Protein AF-A0AAD9VDN6-F1 (afdb_monomer)

Sequence (134 aa):
MLDARTKQVYFDKAKDAVVAALEIIIPDDAGGLWEALKTSGGVESSLGVPSETNPSDDKYLRSLAETYENASSWDTRRQVLSIMEDLVPYSLLQRHLPGITEYRVKTARQHTVQHWRGSAVLISKSPRMRVDYA

Radius of gyration: 23.76 Å; Cα contacts (8 Å, |Δi|>4): 80; chains: 1; bounding box: 55×27×84 Å

pLDDT: mean 88.23, std 9.67, range [50.66, 97.12]

Solvent-accessible surface area (backbone atoms only — not comparable to full-atom values): 7976 Å² total; per-residue (Å²): 132,82,53,74,69,58,51,50,54,52,50,54,52,50,52,52,51,51,52,54,53,34,36,70,75,37,69,93,45,33,65,60,54,50,54,52,42,64,74,64,41,55,63,39,56,74,70,71,38,74,84,68,69,54,76,69,55,48,53,52,51,47,54,49,36,53,52,34,70,71,37,91,42,69,67,57,25,35,2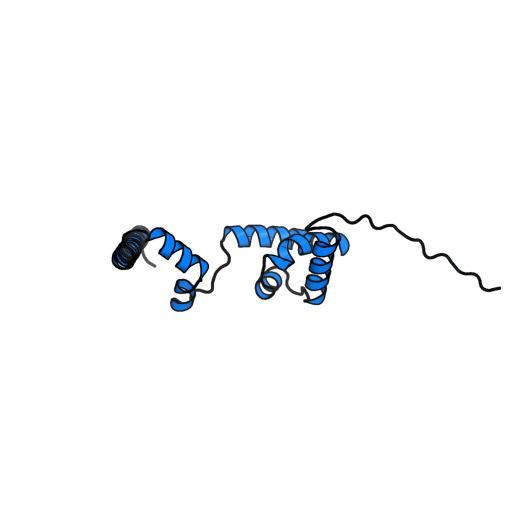2,52,44,21,64,45,54,87,81,44,59,67,74,58,50,39,71,65,36,76,85,68,46,70,67,59,45,51,52,11,49,52,41,28,76,78,58,42,59,54,46,85,77,83,79,78,81,74,77,85,77,84,82,83,82,133

Structure (mmCIF, N/CA/C/O backbone):
data_AF-A0AAD9VDN6-F1
#
_entry.id   AF-A0AAD9VDN6-F1
#
loop_
_atom_site.group_PDB
_atom_site.id
_atom_site.type_symbol
_atom_site.label_atom_id
_atom_site.label_alt_id
_atom_site.label_comp_id
_atom_site.label_asym_id
_atom_site.label_entity_id
_atom_site.label_seq_id
_atom_site.pdbx_PDB_ins_code
_atom_site.Cartn_x
_atom_site.Cartn_y
_atom_site.Cartn_z
_atom_site.occupancy
_atom_site.B_iso_or_equiv
_atom_site.auth_seq_id
_atom_site.auth_comp_id
_atom_site.auth_asym_id
_atom_site.auth_atom_id
_atom_site.pdbx_PDB_model_num
ATOM 1 N N . MET A 1 1 ? -0.234 18.978 29.231 1.00 50.66 1 MET A N 1
ATOM 2 C CA . MET A 1 1 ? 0.179 17.643 28.745 1.00 50.66 1 MET A CA 1
ATOM 3 C C . MET A 1 1 ? -0.464 16.620 29.671 1.00 50.66 1 MET A C 1
ATOM 5 O O . MET A 1 1 ? -0.180 16.666 30.857 1.00 50.66 1 MET A O 1
ATOM 9 N N . LEU A 1 2 ? -1.429 15.826 29.193 1.00 66.31 2 LEU A N 1
ATOM 10 C CA . LEU A 1 2 ? -2.143 14.857 30.040 1.00 66.31 2 LEU A CA 1
ATOM 11 C C . LEU A 1 2 ? -1.173 13.764 30.519 1.00 66.31 2 LEU A C 1
ATOM 13 O O . LEU A 1 2 ? -0.389 13.261 29.711 1.00 66.31 2 LEU A O 1
ATOM 17 N N . ASP A 1 3 ? -1.241 13.421 31.806 1.00 84.06 3 ASP A N 1
ATOM 18 C CA . ASP A 1 3 ? -0.501 12.306 32.406 1.00 84.06 3 ASP A CA 1
ATOM 19 C C . ASP A 1 3 ? -0.841 10.976 31.701 1.00 84.06 3 ASP A C 1
ATOM 21 O O . ASP A 1 3 ? -1.937 10.808 31.156 1.00 84.06 3 ASP A O 1
ATOM 25 N N . ALA A 1 4 ? 0.101 10.032 31.680 1.00 78.25 4 ALA A N 1
ATOM 26 C CA . ALA A 1 4 ? -0.020 8.776 30.937 1.00 78.25 4 ALA A CA 1
ATOM 27 C C . ALA A 1 4 ? -1.233 7.948 31.391 1.00 78.25 4 ALA A C 1
ATOM 29 O O . ALA A 1 4 ? -1.953 7.397 30.559 1.00 78.25 4 ALA A O 1
ATOM 30 N N . ARG A 1 5 ? -1.523 7.936 32.700 1.00 76.62 5 ARG A N 1
ATOM 31 C CA . ARG A 1 5 ? -2.721 7.286 33.257 1.00 76.62 5 ARG A CA 1
ATOM 32 C C . ARG A 1 5 ? -4.008 7.935 32.764 1.00 76.62 5 ARG A C 1
ATOM 34 O O . ARG A 1 5 ? -4.950 7.241 32.396 1.00 76.62 5 ARG A O 1
ATOM 41 N N . THR A 1 6 ? -4.039 9.262 32.711 1.00 83.38 6 THR A N 1
ATOM 42 C CA . THR A 1 6 ? -5.217 10.013 32.271 1.00 83.38 6 THR A CA 1
ATOM 43 C C . THR A 1 6 ? -5.511 9.774 30.790 1.00 83.38 6 THR A C 1
ATOM 45 O O . THR A 1 6 ? -6.672 9.641 30.414 1.00 83.38 6 THR A O 1
ATOM 48 N N . LYS A 1 7 ? -4.476 9.651 29.947 1.00 83.94 7 LYS A N 1
ATOM 49 C CA . LYS A 1 7 ? -4.639 9.276 28.531 1.00 83.94 7 LYS A CA 1
ATOM 50 C C . LYS A 1 7 ? -5.266 7.891 28.369 1.00 83.94 7 LYS A C 1
ATOM 52 O O . LYS A 1 7 ? -6.164 7.743 27.547 1.00 83.94 7 LYS A O 1
ATOM 57 N N . GLN A 1 8 ? -4.832 6.918 29.171 1.00 87.50 8 GLN A N 1
ATOM 58 C CA . GLN A 1 8 ? -5.364 5.556 29.113 1.00 87.50 8 GLN A CA 1
ATOM 59 C C . GLN A 1 8 ? -6.855 5.514 29.471 1.00 87.50 8 GLN A C 1
ATOM 61 O O . GLN A 1 8 ? -7.640 4.919 28.747 1.00 87.50 8 GLN A O 1
ATOM 66 N N . VAL A 1 9 ? -7.271 6.235 30.518 1.00 91.56 9 VAL A N 1
ATOM 67 C CA . VAL A 1 9 ? -8.689 6.306 30.916 1.00 91.56 9 VAL A CA 1
ATOM 68 C C . VAL A 1 9 ? -9.567 6.893 29.808 1.00 91.56 9 VAL A C 1
ATOM 70 O O . VAL A 1 9 ? -10.677 6.414 29.582 1.00 91.56 9 VAL A O 1
ATOM 73 N N . TYR A 1 10 ? -9.095 7.935 29.116 1.00 90.19 10 TYR A N 1
ATOM 74 C CA . TYR A 1 10 ? -9.833 8.490 27.979 1.00 90.19 10 TYR A CA 1
ATOM 75 C C . TYR A 1 10 ? -9.899 7.515 26.803 1.00 90.19 10 TYR A C 1
ATOM 77 O O . TYR A 1 10 ? -10.944 7.425 26.165 1.00 90.19 10 TYR A O 1
ATOM 85 N N . PHE A 1 11 ? -8.818 6.777 26.544 1.00 92.31 11 PHE A N 1
ATOM 86 C CA . PHE A 1 11 ? -8.792 5.745 25.512 1.00 92.31 11 PHE A CA 1
ATOM 87 C C . PHE A 1 11 ? -9.796 4.625 25.806 1.00 92.31 11 PHE A C 1
ATOM 89 O O . PHE A 1 11 ? -10.614 4.311 24.946 1.00 92.31 11 PHE A O 1
ATOM 96 N N . ASP A 1 12 ? -9.790 4.082 27.025 1.00 93.50 12 ASP A N 1
ATOM 97 C CA . ASP A 1 12 ? -10.689 2.993 27.416 1.00 93.50 12 ASP A CA 1
ATOM 98 C C . ASP A 1 12 ? -12.159 3.440 27.337 1.00 93.50 12 ASP A C 1
ATOM 100 O O . ASP A 1 12 ? -12.981 2.765 26.723 1.00 93.50 12 ASP A O 1
ATOM 104 N N . LYS A 1 13 ? -12.482 4.647 27.830 1.00 94.62 13 LYS A N 1
ATOM 105 C CA . LYS A 1 13 ? -13.836 5.219 27.699 1.00 94.62 13 LYS A CA 1
ATOM 106 C C . LYS A 1 13 ? -14.273 5.404 26.249 1.00 94.62 13 LYS A C 1
ATOM 108 O O . LYS A 1 13 ? -15.432 5.157 25.930 1.00 94.62 13 LYS A O 1
ATOM 113 N N . ALA A 1 14 ? -13.378 5.885 25.387 1.00 93.62 14 ALA A N 1
ATOM 114 C CA . ALA A 1 14 ? -13.687 6.075 23.974 1.00 93.62 14 ALA A CA 1
ATOM 115 C C . ALA A 1 14 ? -13.933 4.729 23.283 1.00 93.62 14 ALA A C 1
ATOM 117 O O . ALA A 1 14 ? -14.909 4.591 22.550 1.00 93.62 14 ALA A O 1
ATOM 118 N N . LYS A 1 15 ? -13.091 3.729 23.566 1.00 94.38 15 LYS A N 1
ATOM 119 C CA . LYS A 1 15 ? -13.259 2.362 23.072 1.00 94.38 15 LYS A CA 1
ATOM 120 C C . LYS A 1 15 ? -14.621 1.796 23.480 1.00 94.38 15 LYS A C 1
ATOM 122 O O . LYS A 1 15 ? -15.359 1.344 22.611 1.00 94.38 15 LYS A O 1
ATOM 127 N N . ASP A 1 16 ? -14.964 1.855 24.764 1.00 95.69 16 ASP A N 1
ATOM 128 C CA . ASP A 1 16 ? -16.220 1.295 25.275 1.00 95.69 16 ASP A CA 1
ATOM 129 C C . ASP A 1 16 ? -17.443 2.002 24.672 1.00 95.69 16 ASP A C 1
ATOM 131 O O . ASP A 1 16 ? -18.415 1.350 24.294 1.00 95.69 16 ASP A O 1
ATOM 135 N N . ALA A 1 17 ? -17.383 3.329 24.511 1.00 96.38 17 ALA A N 1
ATOM 136 C CA . ALA A 1 17 ? -18.451 4.100 23.878 1.00 96.38 17 ALA A CA 1
ATOM 137 C C . ALA A 1 17 ? -18.658 3.718 22.404 1.00 96.38 17 ALA A C 1
ATOM 139 O O . ALA A 1 17 ? -19.799 3.595 21.960 1.00 96.38 17 ALA A O 1
ATOM 140 N N . VAL A 1 18 ? -17.571 3.518 21.651 1.00 94.56 18 VAL A N 1
ATOM 141 C CA . VAL A 1 18 ? -17.642 3.087 20.247 1.00 94.56 18 VAL A CA 1
ATOM 142 C C . VAL A 1 18 ? -18.235 1.684 20.145 1.00 94.56 18 VAL A C 1
ATOM 144 O O . VAL A 1 18 ? -19.148 1.481 19.350 1.00 94.56 18 VAL A O 1
ATOM 147 N N . VAL A 1 19 ? -17.775 0.738 20.971 1.00 95.69 19 VAL A N 1
ATOM 148 C CA . VAL A 1 19 ? -18.305 -0.637 20.983 1.00 95.69 19 VAL A CA 1
ATOM 149 C C . VAL A 1 19 ? -19.802 -0.635 21.296 1.00 95.69 19 VAL A C 1
ATOM 151 O O . VAL A 1 19 ? -20.581 -1.174 20.516 1.00 95.69 19 VAL A O 1
ATOM 154 N N . ALA A 1 20 ? -20.220 0.049 22.365 1.00 96.06 20 ALA A N 1
ATOM 155 C CA . ALA A 1 20 ? -21.627 0.121 22.749 1.00 96.06 20 ALA A CA 1
ATOM 156 C C . ALA A 1 20 ? -22.503 0.767 21.661 1.00 96.06 20 ALA A C 1
ATOM 158 O O . ALA A 1 20 ? -23.606 0.298 21.391 1.00 96.06 20 ALA A O 1
ATOM 159 N N . ALA A 1 21 ? -22.024 1.831 21.008 1.00 95.75 21 ALA A N 1
ATOM 160 C CA . ALA A 1 21 ? -22.763 2.475 19.925 1.00 95.75 21 ALA A CA 1
ATOM 161 C C . ALA A 1 21 ? -22.943 1.546 18.714 1.00 95.75 21 ALA A C 1
ATOM 163 O O . ALA A 1 21 ? -24.030 1.497 18.142 1.00 95.75 21 ALA A O 1
ATOM 164 N N . LEU A 1 22 ? -21.904 0.795 18.337 1.00 95.50 22 LEU A N 1
ATOM 165 C CA . LEU A 1 22 ? -21.974 -0.152 17.223 1.00 95.50 22 LEU A CA 1
ATOM 166 C C . LEU A 1 22 ? -22.908 -1.327 17.533 1.00 95.50 22 LEU A C 1
ATOM 168 O O . LEU A 1 22 ? -23.715 -1.680 16.676 1.00 95.50 22 LEU A O 1
ATOM 172 N N . GLU A 1 23 ? -22.864 -1.867 18.755 1.00 95.56 23 GLU A N 1
ATOM 173 C CA . GLU A 1 23 ? -23.781 -2.923 19.208 1.00 95.56 23 GLU A CA 1
ATOM 174 C C . GLU A 1 23 ? -25.247 -2.461 19.227 1.00 95.56 23 GLU A C 1
ATOM 176 O O . GLU A 1 23 ? -26.142 -3.244 18.927 1.00 95.56 23 GLU A O 1
ATOM 181 N N . ILE A 1 24 ? -25.519 -1.186 19.527 1.00 96.12 24 ILE A N 1
ATOM 182 C CA . ILE A 1 24 ? -26.881 -0.631 19.459 1.00 96.12 24 ILE A CA 1
ATOM 183 C C . ILE A 1 24 ? -27.373 -0.527 18.008 1.00 96.12 24 ILE A C 1
ATOM 185 O O . ILE A 1 24 ? -28.558 -0.732 17.746 1.00 96.12 24 ILE A O 1
ATOM 189 N N . ILE A 1 25 ? -26.487 -0.176 17.071 1.00 95.31 25 ILE A N 1
ATOM 190 C CA . ILE A 1 25 ? -26.845 0.020 15.660 1.00 95.31 25 ILE A CA 1
ATOM 191 C C . ILE A 1 25 ? -27.050 -1.331 14.962 1.00 95.31 25 ILE A C 1
ATOM 193 O O . ILE A 1 25 ? -28.060 -1.516 14.284 1.00 95.31 25 ILE A O 1
ATOM 197 N N . ILE A 1 26 ? -26.107 -2.264 15.126 1.0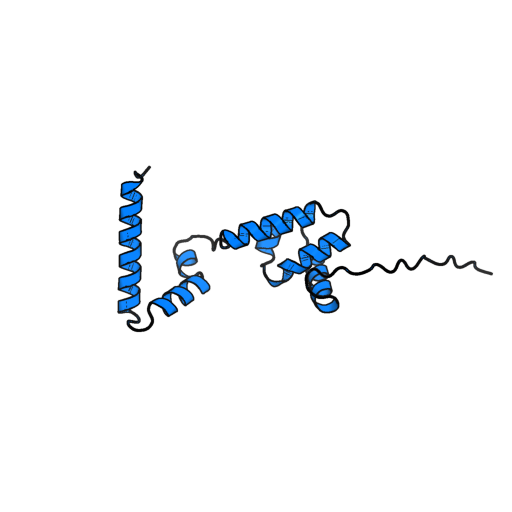0 94.12 26 ILE A N 1
ATOM 198 C CA . ILE A 1 26 ? -26.153 -3.628 14.582 1.00 94.12 26 ILE A CA 1
ATOM 199 C C . ILE A 1 26 ? -25.638 -4.601 15.665 1.00 94.12 26 ILE A C 1
ATOM 201 O O . ILE A 1 26 ? -24.429 -4.812 15.781 1.00 94.12 26 ILE A O 1
ATOM 205 N N . PRO A 1 27 ? -2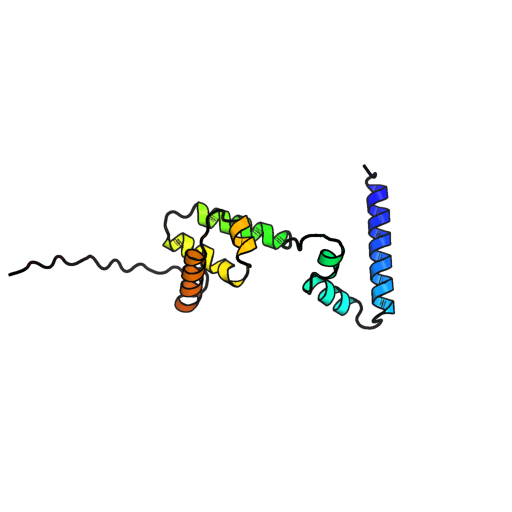6.540 -5.225 16.448 1.00 90.56 27 PRO A N 1
ATOM 206 C CA . PRO A 1 27 ? -26.159 -6.117 17.548 1.00 90.56 27 PRO A CA 1
ATOM 207 C C . PRO A 1 27 ? -25.375 -7.357 17.103 1.00 90.56 27 PRO A C 1
ATOM 209 O O . PRO A 1 27 ? -24.462 -7.793 17.797 1.00 90.56 27 PRO A O 1
ATOM 212 N N . ASP A 1 28 ? -25.705 -7.905 15.931 1.00 91.88 28 ASP A N 1
ATOM 213 C CA . ASP A 1 28 ? -25.168 -9.192 15.466 1.00 91.88 28 ASP A CA 1
ATOM 214 C C . ASP A 1 28 ? -23.887 -9.069 14.615 1.00 91.88 28 ASP A C 1
ATOM 216 O O . ASP A 1 28 ? -23.248 -10.075 14.317 1.00 91.88 28 ASP A O 1
ATOM 220 N N . ASP A 1 29 ? -23.500 -7.853 14.214 1.00 92.44 29 ASP A N 1
ATOM 221 C CA . ASP A 1 29 ? -22.345 -7.593 13.331 1.00 92.44 29 ASP A CA 1
ATOM 222 C C . ASP A 1 29 ? -21.688 -6.217 13.579 1.00 92.44 29 ASP A C 1
ATOM 224 O O . ASP A 1 29 ? -21.257 -5.506 12.666 1.00 92.44 29 ASP A O 1
ATOM 228 N N . ALA A 1 30 ? -21.584 -5.818 14.851 1.00 92.94 30 ALA A N 1
ATOM 229 C CA . ALA A 1 30 ? -20.855 -4.610 15.247 1.00 92.94 30 ALA A CA 1
ATOM 230 C C . ALA A 1 30 ? -19.397 -4.616 14.732 1.00 92.94 30 ALA A C 1
ATOM 232 O O . ALA A 1 30 ? -18.846 -3.571 14.375 1.00 92.94 30 ALA A O 1
ATOM 233 N N . GLY A 1 31 ? -18.788 -5.806 14.649 1.00 92.00 31 GLY A N 1
ATOM 234 C CA . GLY A 1 31 ? -17.453 -6.013 14.088 1.00 92.00 31 GLY A CA 1
ATOM 235 C C . GLY A 1 31 ? -17.374 -5.709 12.590 1.00 92.00 31 GLY A C 1
ATOM 236 O O . GLY A 1 31 ? -16.498 -4.949 12.177 1.00 92.00 31 GLY A O 1
ATOM 237 N N . GLY A 1 32 ? -18.293 -6.240 11.775 1.00 93.69 32 GLY A N 1
ATOM 238 C CA . GLY A 1 32 ? -18.341 -5.958 10.340 1.00 93.69 32 GLY A CA 1
ATOM 239 C C . GLY A 1 32 ? -18.586 -4.481 10.040 1.00 93.69 32 GLY A C 1
ATOM 240 O O . GLY A 1 32 ? -17.922 -3.910 9.169 1.00 93.69 32 GLY A O 1
ATOM 241 N N . LEU A 1 33 ? -19.451 -3.821 10.821 1.00 93.56 33 LEU A N 1
ATOM 242 C CA . LEU A 1 33 ? -19.678 -2.377 10.708 1.00 93.56 33 LEU A CA 1
ATOM 243 C C . LEU A 1 33 ? -18.409 -1.564 11.022 1.00 93.56 33 LEU A C 1
ATOM 245 O O . LEU A 1 33 ? -18.104 -0.606 10.309 1.00 93.56 33 LEU A O 1
ATOM 249 N N . TRP A 1 34 ? -17.639 -1.954 12.044 1.00 93.94 34 TRP A N 1
ATOM 250 C CA . TRP A 1 34 ? -16.359 -1.311 12.359 1.00 93.94 34 TRP A CA 1
ATOM 251 C C . TRP A 1 34 ? -15.332 -1.459 11.230 1.00 93.94 34 TRP A C 1
ATOM 253 O O . TRP A 1 34 ? -14.678 -0.484 10.856 1.00 93.94 34 TRP A O 1
ATOM 263 N N . GLU A 1 35 ? -15.199 -2.653 10.649 1.00 91.31 35 GLU A N 1
ATOM 264 C CA . GLU A 1 35 ? -14.293 -2.883 9.515 1.00 91.31 35 GLU A CA 1
ATOM 265 C C . GLU A 1 35 ? -14.700 -2.078 8.273 1.00 91.31 35 GLU A C 1
ATOM 267 O O . GLU A 1 35 ? -13.845 -1.484 7.608 1.00 91.31 35 GLU A O 1
ATOM 272 N N . ALA A 1 36 ? -16.002 -1.986 7.985 1.00 90.00 36 ALA A N 1
ATOM 273 C CA . ALA A 1 36 ? -16.518 -1.149 6.906 1.00 90.00 36 ALA A CA 1
ATOM 274 C C . ALA A 1 36 ? -16.214 0.343 7.136 1.00 90.00 36 ALA A C 1
ATOM 276 O O . ALA A 1 36 ? -15.776 1.031 6.210 1.00 90.00 36 ALA A O 1
ATOM 277 N N . LEU A 1 37 ? -16.376 0.836 8.371 1.00 90.38 37 LEU A N 1
ATOM 278 C CA . LEU A 1 37 ? -16.044 2.216 8.734 1.00 90.38 37 LEU A CA 1
ATOM 279 C C . LEU A 1 37 ? -14.555 2.511 8.535 1.00 90.38 37 LEU A C 1
ATOM 281 O O . LEU A 1 37 ? -14.234 3.483 7.850 1.00 90.38 37 LEU A O 1
ATOM 285 N N . LYS A 1 38 ? -13.661 1.647 9.034 1.00 85.94 38 LYS A N 1
ATOM 286 C CA . LYS A 1 38 ? -12.208 1.787 8.827 1.00 85.94 38 LYS A CA 1
ATOM 287 C C . LYS A 1 38 ? -11.830 1.775 7.347 1.00 85.94 38 LYS A C 1
ATOM 289 O O . LYS A 1 38 ? -11.039 2.598 6.906 1.00 85.94 38 LYS A O 1
ATOM 294 N N . THR A 1 39 ? -12.417 0.866 6.568 1.00 82.12 39 THR A N 1
ATOM 295 C CA . THR A 1 39 ? -12.139 0.748 5.125 1.00 82.12 39 THR A CA 1
ATOM 296 C C . THR A 1 39 ? -12.602 1.988 4.360 1.00 82.12 39 THR A C 1
ATOM 298 O O . THR A 1 39 ? -11.961 2.408 3.401 1.00 82.12 39 THR A O 1
ATOM 301 N N . SER A 1 40 ? -13.713 2.592 4.790 1.00 84.31 40 SER A N 1
ATOM 302 C CA . SER A 1 40 ? -14.243 3.810 4.176 1.00 84.31 40 SER A CA 1
ATOM 303 C C . SER A 1 40 ? -13.432 5.071 4.497 1.00 84.31 40 SER A C 1
ATOM 305 O O . SER A 1 40 ? -13.537 6.051 3.761 1.00 84.31 40 SER A O 1
ATOM 307 N N . GLY A 1 41 ? -12.676 5.087 5.602 1.00 80.44 41 GLY A N 1
ATOM 308 C CA . GLY A 1 41 ? -11.993 6.287 6.104 1.00 80.44 41 GLY A CA 1
ATOM 309 C C . GLY A 1 41 ? -12.942 7.428 6.517 1.00 80.44 41 GLY A C 1
ATOM 310 O O . GLY A 1 41 ? -12.529 8.588 6.633 1.00 80.44 41 GLY A O 1
ATOM 311 N N . GLY A 1 42 ? -14.245 7.148 6.657 1.00 82.25 42 GLY A N 1
ATOM 312 C CA . GLY A 1 42 ? -15.272 8.168 6.880 1.00 82.25 42 GLY A CA 1
ATOM 313 C C . GLY A 1 42 ? -15.210 8.803 8.272 1.00 82.25 42 GLY A C 1
ATOM 314 O O . GLY A 1 42 ? -15.518 9.989 8.426 1.00 82.25 42 GLY A O 1
ATOM 315 N N . VAL A 1 43 ? -14.772 8.040 9.278 1.00 86.44 43 VAL A N 1
ATOM 316 C CA . VAL A 1 43 ? -14.619 8.522 10.659 1.00 86.44 43 VAL A CA 1
ATOM 317 C C . VAL A 1 43 ? -13.445 9.494 10.739 1.00 86.44 43 VAL A C 1
ATOM 319 O O . VAL A 1 43 ? -13.597 10.604 11.241 1.00 86.44 43 VAL A O 1
ATOM 322 N N . GLU A 1 44 ? -12.304 9.121 10.170 1.00 84.25 44 GLU A N 1
ATOM 323 C CA . GLU A 1 44 ? -11.088 9.926 10.080 1.00 84.25 44 GLU A CA 1
ATOM 324 C C . GLU A 1 44 ? -11.368 11.237 9.343 1.00 84.25 44 GLU A C 1
ATOM 326 O O . GLU A 1 44 ? -11.082 12.316 9.864 1.00 84.25 44 GLU A O 1
ATOM 331 N N . SER A 1 45 ? -12.046 11.151 8.193 1.00 81.12 45 SER A N 1
ATOM 332 C CA . SER A 1 45 ? -12.469 12.318 7.413 1.00 81.12 45 SER A CA 1
ATOM 333 C C . SER A 1 45 ? -13.352 13.271 8.229 1.00 81.12 45 SER A C 1
ATOM 335 O O . SER A 1 45 ? -13.156 14.485 8.185 1.00 81.12 45 SER A O 1
ATOM 337 N N . SER A 1 46 ? -14.293 12.734 9.013 1.00 85.19 46 SER A N 1
ATOM 33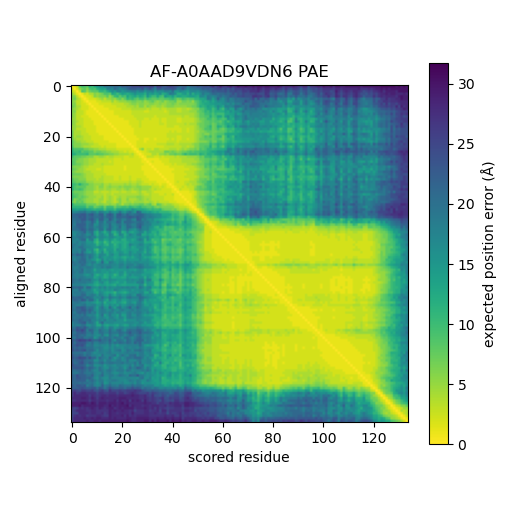8 C CA . SER A 1 46 ? -15.193 13.527 9.867 1.00 85.19 46 SER A CA 1
ATOM 339 C C . SER A 1 46 ? -14.474 14.160 11.061 1.00 85.19 46 SER A C 1
ATOM 341 O O . SER A 1 46 ? -14.846 15.243 11.508 1.00 85.19 46 SER A O 1
ATOM 343 N N . LEU A 1 47 ? -13.430 13.503 11.569 1.00 84.62 47 LEU A N 1
ATOM 344 C CA . LEU A 1 47 ? -12.581 14.003 12.651 1.00 84.62 47 LEU A CA 1
ATOM 345 C C . LEU A 1 47 ? -11.479 14.955 12.156 1.00 84.62 47 LEU A C 1
ATOM 347 O O . LEU A 1 47 ? -10.706 15.464 12.967 1.00 84.62 47 LEU A O 1
ATOM 351 N N . GLY A 1 48 ? -11.386 15.197 10.843 1.00 77.94 48 GLY A N 1
ATOM 352 C CA . GLY A 1 48 ? -10.313 15.987 10.237 1.00 77.94 48 GLY A CA 1
ATOM 353 C C . GLY A 1 48 ? -8.939 15.320 10.343 1.00 77.94 48 GLY A C 1
ATOM 354 O O . GLY A 1 48 ? -7.916 15.987 10.192 1.00 77.94 48 GLY A O 1
ATOM 355 N N . VAL A 1 49 ? -8.908 14.015 10.617 1.00 73.88 49 VAL A N 1
ATOM 356 C CA . VAL A 1 49 ? -7.690 13.215 10.611 1.00 73.88 49 VAL A CA 1
ATOM 357 C C . VAL A 1 49 ? -7.429 12.849 9.151 1.00 73.88 49 VAL A C 1
ATOM 359 O O . VAL A 1 49 ? -8.278 12.208 8.528 1.00 73.88 49 VAL A O 1
ATOM 362 N N . PRO A 1 50 ? -6.303 13.278 8.550 1.00 63.34 50 PRO A N 1
ATOM 363 C CA . PRO A 1 50 ? -5.953 12.798 7.223 1.00 63.34 50 PRO A CA 1
ATOM 364 C C . PRO A 1 50 ? -5.897 11.274 7.292 1.00 63.34 50 PRO A C 1
ATOM 366 O O . PRO A 1 50 ? -5.351 10.746 8.254 1.00 63.34 50 PRO A O 1
ATOM 369 N N . SER A 1 51 ? -6.473 10.584 6.305 1.00 62.62 51 SER A N 1
ATOM 370 C CA . SER A 1 51 ? -6.343 9.130 6.185 1.00 62.62 51 SER A CA 1
ATOM 371 C C . SER A 1 51 ? -4.852 8.803 6.130 1.00 62.62 51 SER A C 1
ATOM 373 O O . SER A 1 51 ? -4.218 8.917 5.079 1.00 62.62 51 SER A O 1
ATOM 375 N N . GLU A 1 52 ? -4.259 8.510 7.283 1.00 61.47 52 GLU A N 1
ATOM 376 C CA . GLU A 1 52 ? -2.861 8.146 7.361 1.00 61.47 52 GLU A CA 1
ATOM 377 C C . GLU A 1 52 ? -2.753 6.755 6.759 1.00 61.47 52 GLU A C 1
ATOM 379 O O . GLU A 1 52 ? -3.538 5.858 7.070 1.00 61.47 52 GLU A O 1
ATOM 384 N N . THR A 1 53 ? -1.811 6.586 5.836 1.00 62.88 53 THR A N 1
ATOM 385 C CA . THR A 1 53 ? -1.410 5.259 5.390 1.00 62.88 53 THR A CA 1
ATOM 386 C C . THR A 1 53 ? -1.121 4.431 6.639 1.00 62.88 53 THR A C 1
ATOM 388 O O . THR A 1 53 ? -0.476 4.949 7.555 1.00 62.88 53 THR A O 1
ATOM 391 N N . ASN A 1 54 ? -1.586 3.176 6.706 1.00 71.38 54 ASN A N 1
ATOM 392 C CA . ASN A 1 54 ? -1.307 2.344 7.876 1.00 71.38 54 ASN A CA 1
ATOM 393 C C . ASN A 1 54 ? 0.201 2.406 8.187 1.00 71.38 54 ASN A C 1
ATOM 395 O O . ASN A 1 54 ? 1.007 2.356 7.254 1.00 71.38 54 ASN A O 1
ATOM 399 N N . PRO A 1 55 ? 0.623 2.484 9.460 1.00 71.06 55 PRO A N 1
ATOM 400 C CA . PRO A 1 55 ? 2.042 2.620 9.802 1.00 71.06 55 PRO A CA 1
ATOM 401 C C . PRO A 1 55 ? 2.928 1.513 9.203 1.00 71.06 55 PRO A C 1
ATOM 403 O O . PRO A 1 55 ? 4.109 1.725 8.925 1.00 71.06 55 PRO A O 1
ATOM 406 N N . SER A 1 56 ? 2.359 0.321 8.989 1.00 74.38 56 SER A N 1
ATOM 407 C CA . SER A 1 56 ? 3.000 -0.779 8.265 1.00 74.38 56 SER A CA 1
ATOM 408 C C . SER A 1 56 ? 3.274 -0.433 6.803 1.00 74.38 56 SER A C 1
ATOM 410 O O . SER A 1 56 ? 4.375 -0.667 6.313 1.00 74.38 56 SER A O 1
ATOM 412 N N . ASP A 1 57 ? 2.288 0.140 6.122 1.00 83.38 57 ASP A N 1
ATOM 413 C CA . ASP A 1 57 ? 2.332 0.460 4.699 1.00 83.38 57 ASP A CA 1
ATOM 414 C C . ASP A 1 57 ? 3.341 1.586 4.456 1.00 83.38 57 ASP A C 1
ATOM 416 O O . ASP A 1 57 ? 4.163 1.485 3.549 1.00 83.38 57 ASP A O 1
ATOM 420 N N . ASP A 1 58 ? 3.374 2.596 5.334 1.00 87.25 58 ASP A N 1
ATOM 421 C CA . ASP A 1 58 ? 4.378 3.667 5.303 1.00 87.25 58 ASP A CA 1
ATOM 422 C C . ASP A 1 58 ? 5.812 3.116 5.395 1.00 87.25 58 ASP A C 1
ATOM 424 O O . ASP A 1 58 ? 6.677 3.472 4.590 1.00 87.25 58 ASP A O 1
ATOM 428 N N . LYS A 1 59 ? 6.055 2.163 6.310 1.00 92.25 59 LYS A N 1
ATOM 429 C CA . LYS A 1 59 ? 7.358 1.495 6.450 1.00 92.25 59 LYS A CA 1
ATOM 430 C C . LYS A 1 59 ? 7.782 0.801 5.153 1.00 92.25 59 LYS A C 1
ATOM 432 O O . LYS A 1 59 ? 8.924 0.970 4.725 1.00 92.25 59 LYS A O 1
ATOM 437 N N . TYR A 1 60 ? 6.893 0.025 4.530 1.00 93.50 60 TYR A N 1
ATOM 438 C CA . TYR A 1 60 ? 7.211 -0.685 3.287 1.00 93.50 60 TYR A CA 1
ATOM 439 C C . TYR A 1 60 ? 7.422 0.273 2.112 1.00 93.50 60 TYR A C 1
ATOM 441 O O . TYR A 1 60 ? 8.382 0.107 1.356 1.00 93.50 60 TYR A O 1
ATOM 449 N N . LEU A 1 61 ? 6.581 1.303 1.983 1.00 93.69 61 LEU A N 1
ATOM 450 C CA . LEU A 1 61 ? 6.721 2.320 0.940 1.00 93.69 61 LEU A CA 1
ATOM 451 C C . LEU A 1 61 ? 8.024 3.094 1.073 1.00 93.69 61 LEU A C 1
ATOM 453 O O . LEU A 1 61 ? 8.699 3.334 0.074 1.00 93.69 61 LEU A O 1
ATOM 457 N N . ARG A 1 62 ? 8.431 3.417 2.301 1.00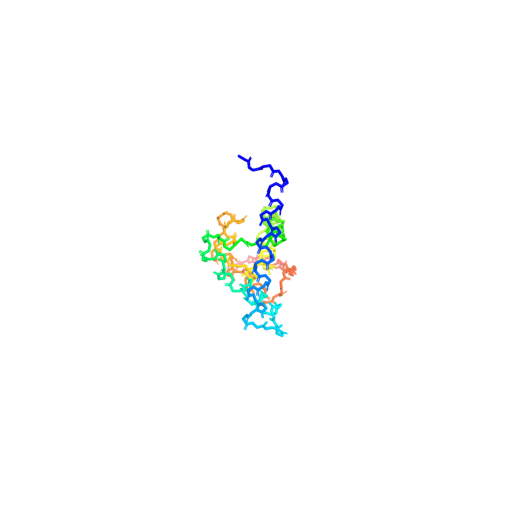 94.94 62 ARG A N 1
ATOM 458 C CA . ARG A 1 62 ? 9.714 4.061 2.563 1.00 94.94 62 ARG A CA 1
ATOM 459 C C . ARG A 1 62 ? 10.894 3.181 2.156 1.00 94.94 62 ARG A C 1
ATOM 461 O O . ARG A 1 62 ? 11.787 3.663 1.467 1.00 94.94 62 ARG A O 1
ATOM 468 N N . SER A 1 63 ? 10.879 1.892 2.497 1.00 96.56 63 SER A N 1
ATOM 469 C CA . SER A 1 63 ? 11.938 0.961 2.077 1.00 96.56 63 SER A CA 1
ATOM 470 C C . SER A 1 63 ? 12.009 0.789 0.551 1.00 96.56 63 SER A C 1
ATOM 472 O O . SER A 1 63 ? 13.101 0.733 -0.020 1.00 96.56 63 SER A O 1
ATOM 474 N N . LEU A 1 64 ? 10.864 0.742 -0.140 1.00 96.12 64 LEU A N 1
ATOM 475 C CA . LEU A 1 64 ? 10.829 0.697 -1.608 1.00 96.12 64 LEU A CA 1
ATOM 476 C C . LEU A 1 64 ? 11.327 2.006 -2.231 1.00 96.12 64 LEU A C 1
ATOM 478 O O . LEU A 1 64 ? 12.082 1.969 -3.202 1.00 96.12 64 LEU A O 1
ATOM 482 N N . ALA A 1 65 ? 10.968 3.154 -1.657 1.00 96.44 65 ALA A N 1
ATOM 483 C CA . ALA A 1 65 ? 11.463 4.452 -2.099 1.00 96.44 65 ALA A CA 1
ATOM 484 C C . ALA A 1 65 ? 12.989 4.561 -1.949 1.00 96.44 65 ALA A C 1
ATOM 486 O O . ALA A 1 65 ? 13.676 4.953 -2.890 1.00 96.44 65 ALA A O 1
ATOM 487 N N . GLU A 1 66 ? 13.543 4.116 -0.820 1.00 97.12 66 GLU A N 1
ATOM 488 C CA . GLU A 1 66 ? 14.993 4.039 -0.609 1.00 97.12 66 GLU A CA 1
ATOM 489 C C . GLU A 1 66 ? 15.667 3.118 -1.637 1.00 97.12 66 GLU A C 1
ATOM 491 O O . GLU A 1 66 ? 16.717 3.456 -2.188 1.00 97.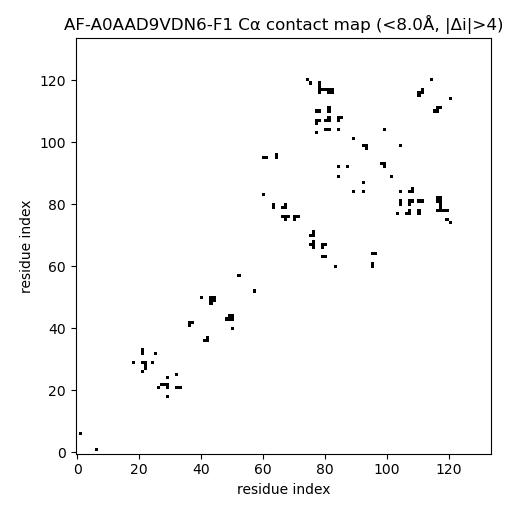12 66 GLU A O 1
ATOM 496 N N . THR A 1 67 ? 15.050 1.978 -1.955 1.00 96.81 67 THR A N 1
ATOM 497 C CA . THR A 1 67 ? 15.555 1.055 -2.985 1.00 96.81 67 THR A CA 1
ATOM 498 C C . THR A 1 67 ? 15.547 1.707 -4.373 1.00 96.81 67 THR A C 1
ATOM 500 O O . THR A 1 67 ? 16.500 1.557 -5.138 1.00 96.81 67 THR A O 1
ATOM 503 N N . TYR A 1 68 ? 14.499 2.467 -4.697 1.00 96.44 68 TYR A N 1
ATOM 504 C CA . TYR A 1 68 ? 14.392 3.219 -5.946 1.00 96.44 68 TYR A CA 1
ATOM 505 C C . TYR A 1 68 ? 15.462 4.320 -6.047 1.00 96.44 68 TYR A C 1
ATOM 507 O O . TYR A 1 68 ? 16.113 4.458 -7.086 1.00 96.44 68 TYR A O 1
ATOM 515 N N . GLU A 1 69 ? 15.694 5.090 -4.985 1.00 95.75 69 GLU A N 1
ATOM 516 C CA . GLU A 1 69 ? 16.690 6.168 -5.010 1.00 95.75 69 GLU A CA 1
ATOM 517 C C . GLU A 1 69 ? 18.112 5.622 -5.190 1.00 95.75 69 GLU A C 1
ATOM 519 O O . GLU A 1 69 ? 18.862 6.107 -6.045 1.00 95.75 69 GLU A O 1
ATOM 524 N N . ASN A 1 70 ? 18.441 4.540 -4.477 1.00 96.44 70 ASN A N 1
ATOM 525 C CA . ASN A 1 70 ? 19.753 3.889 -4.532 1.00 96.44 70 ASN A CA 1
ATOM 526 C C . ASN A 1 70 ? 19.984 3.035 -5.790 1.00 96.44 70 ASN A C 1
ATOM 528 O O . ASN A 1 70 ? 21.107 2.594 -6.044 1.00 96.44 70 ASN A O 1
ATOM 532 N N . ALA A 1 71 ? 18.953 2.783 -6.596 1.00 94.75 71 ALA A N 1
ATOM 533 C CA . ALA A 1 71 ? 19.097 2.019 -7.824 1.00 94.75 71 ALA A CA 1
ATOM 534 C C . ALA A 1 71 ? 19.943 2.775 -8.867 1.00 94.75 71 ALA A C 1
ATOM 536 O O . ALA A 1 71 ? 19.686 3.930 -9.210 1.00 94.75 71 ALA A O 1
ATOM 537 N N . SER A 1 72 ? 20.942 2.081 -9.418 1.00 91.00 72 SER A N 1
ATOM 538 C CA . SER A 1 72 ? 21.933 2.643 -10.345 1.00 91.00 72 SER A CA 1
ATOM 539 C C . SER A 1 72 ? 21.416 2.843 -11.771 1.00 91.00 72 SER A C 1
ATOM 541 O O . SER A 1 72 ? 21.961 3.654 -12.519 1.00 91.00 72 SER A O 1
ATOM 543 N N . SER A 1 73 ? 20.370 2.112 -12.163 1.00 91.56 73 SER A N 1
ATOM 544 C CA . SER A 1 73 ? 19.806 2.147 -13.511 1.00 91.56 73 SER A CA 1
ATOM 545 C C . SER A 1 73 ? 18.323 2.493 -13.494 1.00 91.56 73 SER A C 1
ATOM 547 O O . SER A 1 73 ? 17.598 2.200 -12.539 1.00 91.56 73 SER A O 1
ATOM 549 N N . TRP A 1 74 ? 17.855 3.095 -14.588 1.00 92.06 74 TRP A N 1
ATOM 550 C CA . TRP A 1 74 ? 16.428 3.332 -14.770 1.00 92.06 74 TRP A CA 1
ATOM 551 C C . TRP A 1 74 ? 15.629 2.025 -14.817 1.00 92.06 74 TRP A C 1
ATOM 553 O O . TRP A 1 74 ? 14.521 1.980 -14.297 1.00 92.06 74 TRP A O 1
ATOM 563 N N . ASP A 1 75 ? 16.187 0.950 -15.372 1.00 91.81 75 ASP A N 1
ATOM 564 C CA . ASP A 1 75 ? 15.514 -0.348 -15.415 1.00 91.81 75 ASP A CA 1
ATOM 565 C C . ASP A 1 75 ? 15.230 -0.890 -14.018 1.00 91.81 75 ASP A C 1
ATOM 567 O O . ASP A 1 75 ? 14.093 -1.252 -13.728 1.00 91.81 75 ASP A O 1
ATOM 571 N N . THR A 1 76 ? 16.215 -0.846 -13.120 1.00 93.81 76 THR A N 1
ATOM 572 C CA . THR A 1 76 ? 16.029 -1.245 -11.719 1.00 93.81 76 THR A CA 1
ATOM 573 C C . THR A 1 76 ? 15.044 -0.318 -11.002 1.00 93.81 76 THR A C 1
ATOM 575 O O . THR A 1 76 ? 14.163 -0.787 -10.288 1.00 93.81 76 THR A O 1
ATOM 578 N N . ARG A 1 77 ? 15.113 0.998 -11.245 1.00 95.62 77 ARG A N 1
ATOM 579 C CA . ARG A 1 77 ? 14.129 1.960 -10.716 1.00 95.62 77 ARG A CA 1
ATOM 580 C C . ARG A 1 77 ? 12.708 1.648 -11.172 1.00 95.62 77 ARG A C 1
ATOM 582 O O . ARG A 1 77 ? 11.784 1.659 -10.366 1.00 95.62 77 ARG A O 1
ATOM 589 N N . ARG A 1 78 ? 12.527 1.341 -12.455 1.00 96.12 78 ARG A N 1
ATOM 590 C CA . ARG A 1 78 ? 11.240 0.958 -13.040 1.00 96.12 78 ARG A CA 1
ATOM 591 C C . ARG A 1 78 ? 10.722 -0.350 -12.445 1.00 96.12 78 ARG A C 1
ATOM 593 O O . ARG A 1 78 ? 9.531 -0.431 -12.171 1.00 96.12 78 ARG A O 1
ATOM 600 N N . GLN A 1 79 ? 11.596 -1.329 -12.210 1.00 95.44 79 GLN A N 1
ATOM 601 C CA . GLN A 1 79 ? 11.242 -2.588 -11.546 1.00 95.44 79 GLN A CA 1
ATOM 602 C C . GLN A 1 79 ? 10.723 -2.340 -10.132 1.00 95.44 79 GLN A C 1
ATOM 604 O O . GLN A 1 79 ? 9.631 -2.791 -9.805 1.00 95.44 79 GLN A O 1
ATOM 609 N N . VAL A 1 80 ? 11.447 -1.563 -9.324 1.00 96.38 80 VAL A N 1
ATOM 610 C CA . VAL A 1 80 ? 11.013 -1.205 -7.964 1.00 96.38 80 VAL A CA 1
ATOM 611 C C . VAL A 1 80 ? 9.693 -0.436 -7.996 1.00 96.38 80 VAL A C 1
ATOM 613 O O . VAL A 1 80 ? 8.772 -0.755 -7.251 1.00 96.38 80 VAL A O 1
ATOM 616 N N . LEU A 1 81 ? 9.560 0.540 -8.898 1.00 96.44 81 LEU A N 1
ATOM 617 C CA . LEU A 1 81 ? 8.334 1.324 -9.031 1.00 96.44 81 LEU A CA 1
ATOM 618 C C . LEU A 1 81 ? 7.135 0.458 -9.449 1.00 96.44 81 LEU A C 1
ATOM 620 O O . LEU A 1 81 ? 6.039 0.703 -8.961 1.00 96.44 81 LEU A O 1
ATOM 624 N N . SER A 1 82 ? 7.353 -0.579 -10.269 1.00 96.75 82 SER A N 1
ATOM 625 C CA . SER A 1 82 ? 6.324 -1.551 -10.688 1.00 96.75 82 SER A CA 1
ATOM 626 C C . SER A 1 82 ? 5.822 -2.472 -9.566 1.00 96.75 82 SER A C 1
ATOM 628 O O . SER A 1 82 ? 4.997 -3.348 -9.798 1.00 96.75 82 SER A O 1
ATOM 630 N N . ILE A 1 83 ? 6.373 -2.353 -8.355 1.00 96.00 83 ILE A N 1
ATOM 631 C CA . ILE A 1 83 ? 5.869 -3.065 -7.174 1.00 96.00 83 ILE A CA 1
ATOM 632 C C . ILE A 1 83 ? 4.726 -2.276 -6.521 1.00 96.00 83 ILE A C 1
ATOM 634 O O . ILE A 1 83 ? 3.863 -2.877 -5.889 1.00 96.00 83 ILE A O 1
ATOM 638 N N . MET A 1 84 ? 4.716 -0.946 -6.658 1.00 94.19 84 MET A N 1
ATOM 639 C CA . MET A 1 84 ? 3.864 -0.046 -5.871 1.00 94.19 84 MET A CA 1
ATOM 640 C C . MET A 1 84 ? 2.967 0.881 -6.704 1.00 94.19 84 MET A C 1
ATOM 642 O O . MET A 1 84 ? 2.179 1.631 -6.133 1.00 94.19 84 MET A O 1
ATOM 646 N N . GLU A 1 85 ? 3.052 0.867 -8.035 1.00 93.69 85 GLU A N 1
ATOM 647 C CA . GLU A 1 85 ? 2.391 1.846 -8.908 1.00 93.69 85 GLU A CA 1
ATOM 648 C C . GLU A 1 85 ? 0.866 1.718 -8.979 1.00 93.69 85 GLU A C 1
ATOM 650 O O . GLU A 1 85 ? 0.181 2.674 -9.352 1.00 93.69 85 GLU A O 1
ATOM 655 N N . ASP A 1 86 ? 0.334 0.531 -8.704 1.00 90.81 86 ASP A N 1
ATOM 656 C CA . ASP A 1 86 ? -1.101 0.252 -8.725 1.00 90.81 86 ASP A CA 1
ATOM 657 C C . ASP A 1 86 ? -1.691 -0.017 -7.337 1.00 90.81 86 ASP A C 1
ATOM 659 O O . ASP A 1 86 ? -2.910 -0.024 -7.183 1.00 90.81 86 ASP A O 1
ATOM 663 N N . LEU A 1 87 ? -0.828 -0.153 -6.328 1.00 90.75 87 LEU A N 1
ATOM 664 C CA . LEU A 1 87 ? -1.206 -0.312 -4.924 1.00 90.75 87 LEU A CA 1
ATOM 665 C C . LEU A 1 87 ? -1.371 1.032 -4.202 1.00 90.75 87 LEU A C 1
ATOM 667 O O . LEU A 1 87 ? -2.009 1.098 -3.155 1.00 90.75 87 LEU A O 1
ATOM 671 N N . VAL A 1 88 ? -0.774 2.099 -4.737 1.00 89.75 88 VAL A N 1
ATOM 672 C CA . VAL A 1 88 ? -0.613 3.376 -4.036 1.00 89.75 88 VAL A CA 1
ATOM 673 C C . VAL A 1 88 ? -1.099 4.527 -4.915 1.00 89.75 88 VAL A C 1
ATOM 675 O O . VAL A 1 88 ? -0.716 4.608 -6.086 1.00 89.75 88 VAL A O 1
ATOM 678 N N . PRO A 1 89 ? -1.902 5.469 -4.384 1.00 89.94 89 PRO A N 1
ATOM 679 C CA . PRO A 1 89 ? -2.284 6.651 -5.140 1.00 89.94 89 PRO A CA 1
ATOM 680 C C . PRO A 1 89 ? -1.060 7.520 -5.453 1.00 89.94 89 PRO A C 1
ATOM 682 O O . PRO A 1 89 ? -0.122 7.632 -4.662 1.00 89.94 89 PRO A O 1
ATOM 685 N N . TYR A 1 90 ? -1.093 8.203 -6.599 1.00 89.56 90 TYR A N 1
ATOM 686 C CA . TYR A 1 90 ? 0.023 9.030 -7.070 1.00 89.56 90 TYR A CA 1
ATOM 687 C C . TYR A 1 90 ? 0.469 10.094 -6.054 1.00 89.56 90 TYR A C 1
ATOM 689 O O . TYR A 1 90 ? 1.663 10.323 -5.885 1.00 89.56 90 TYR A O 1
ATOM 697 N N . SER A 1 91 ? -0.475 10.702 -5.332 1.00 88.44 91 SER A N 1
ATOM 698 C CA . SER A 1 91 ? -0.189 11.690 -4.285 1.00 88.44 91 SER A CA 1
ATOM 699 C C . SER A 1 91 ? 0.695 11.129 -3.167 1.00 88.44 91 SER A C 1
ATOM 701 O O . SER A 1 91 ? 1.578 11.826 -2.666 1.00 88.44 91 SER A O 1
ATOM 703 N N . LEU A 1 92 ? 0.489 9.864 -2.797 1.00 89.62 92 LEU A N 1
ATOM 704 C CA . LEU A 1 92 ? 1.280 9.192 -1.776 1.00 89.62 92 LEU A CA 1
ATOM 705 C C . LEU A 1 92 ? 2.634 8.737 -2.339 1.00 89.62 92 LEU A C 1
ATOM 707 O O . LEU A 1 92 ? 3.654 8.945 -1.688 1.00 89.62 92 LEU A O 1
ATOM 711 N N . LEU A 1 93 ? 2.685 8.252 -3.586 1.00 92.31 93 LEU A N 1
ATOM 712 C CA . LEU A 1 93 ? 3.960 7.998 -4.273 1.00 92.31 93 LEU A CA 1
ATOM 713 C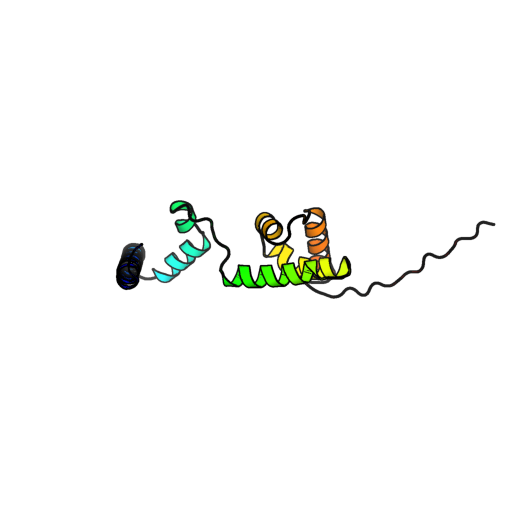 C . LEU A 1 93 ? 4.833 9.258 -4.331 1.00 92.31 93 LEU A C 1
ATOM 715 O O . LEU A 1 93 ? 6.023 9.189 -4.042 1.00 92.31 93 LEU A O 1
ATOM 719 N N . GLN A 1 94 ? 4.250 10.418 -4.642 1.00 93.06 94 GLN A N 1
ATOM 720 C CA . GLN A 1 94 ? 4.968 11.691 -4.716 1.00 93.06 94 GLN A CA 1
ATOM 721 C C . GLN A 1 94 ? 5.495 12.164 -3.351 1.00 93.06 94 GLN A C 1
ATOM 723 O O . GLN A 1 94 ? 6.522 12.840 -3.297 1.00 93.06 94 GLN A O 1
ATOM 728 N N . ARG A 1 95 ? 4.827 11.796 -2.249 1.00 91.88 95 ARG A N 1
ATOM 729 C CA . ARG A 1 95 ? 5.307 12.067 -0.885 1.00 91.88 95 ARG A CA 1
ATOM 730 C C . ARG A 1 95 ? 6.596 11.299 -0.579 1.00 91.88 95 ARG A C 1
ATOM 732 O O . ARG A 1 95 ? 7.494 11.866 0.033 1.00 91.88 95 ARG A O 1
ATOM 739 N N . HIS A 1 96 ? 6.683 10.037 -0.999 1.00 92.81 96 HIS A N 1
ATOM 740 C CA . HIS A 1 96 ? 7.851 9.184 -0.748 1.00 92.81 96 HIS A CA 1
ATOM 741 C C . HIS A 1 96 ? 8.963 9.341 -1.794 1.00 92.81 96 HIS A C 1
ATOM 743 O O . HIS A 1 96 ? 10.133 9.161 -1.470 1.00 92.81 96 HIS A O 1
ATOM 749 N N . LEU A 1 97 ? 8.610 9.690 -3.032 1.0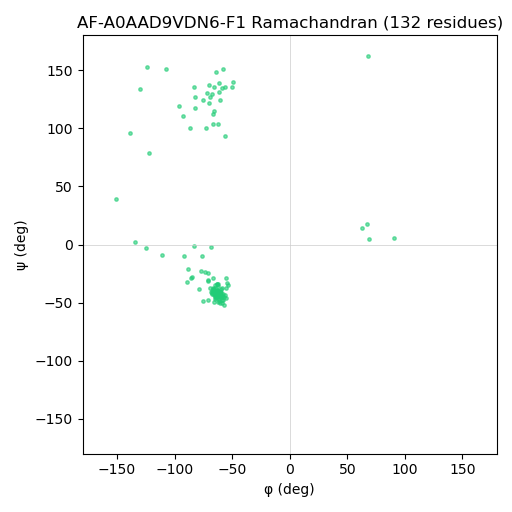0 93.88 97 LEU A N 1
ATOM 750 C CA . LEU A 1 97 ? 9.527 9.897 -4.153 1.00 93.88 97 LEU A CA 1
ATOM 751 C C . LEU A 1 97 ? 9.370 11.319 -4.710 1.00 93.88 97 LEU A C 1
ATOM 753 O O . LEU A 1 97 ? 8.703 11.518 -5.736 1.00 93.88 97 LEU A O 1
ATOM 757 N N . PRO A 1 98 ? 9.962 12.331 -4.053 1.00 91.81 98 PRO A N 1
ATOM 758 C CA . PRO A 1 98 ? 9.872 13.703 -4.525 1.00 91.81 98 PRO A CA 1
ATOM 759 C C . PRO A 1 98 ? 10.490 13.826 -5.924 1.00 91.81 98 PRO A C 1
ATOM 761 O O . PRO A 1 98 ? 11.643 13.475 -6.156 1.00 91.81 98 PRO A O 1
ATOM 764 N N . GLY A 1 99 ? 9.707 14.329 -6.881 1.00 91.00 99 GLY A N 1
ATOM 765 C CA . GLY A 1 99 ? 10.135 14.475 -8.278 1.00 91.00 99 GLY A CA 1
ATOM 766 C C . GLY A 1 99 ? 9.831 13.271 -9.175 1.00 91.00 99 GLY A C 1
ATOM 767 O O . GLY A 1 99 ? 10.206 13.281 -10.352 1.00 91.00 99 GLY A O 1
ATOM 768 N N . ILE A 1 100 ? 9.122 12.252 -8.674 1.00 94.81 100 ILE A N 1
ATOM 769 C CA . ILE A 1 100 ? 8.523 11.245 -9.551 1.00 94.81 100 ILE A CA 1
ATOM 770 C C . ILE A 1 100 ? 7.518 11.913 -10.497 1.00 94.81 100 ILE A C 1
ATOM 772 O O . ILE A 1 100 ? 6.770 12.804 -10.105 1.00 94.81 100 ILE A O 1
ATOM 776 N N . THR A 1 101 ? 7.517 11.495 -11.762 1.00 96.12 101 THR A N 1
ATOM 777 C CA . THR A 1 101 ? 6.583 12.006 -12.769 1.00 96.12 101 THR A CA 1
ATOM 778 C C . THR A 1 101 ? 5.541 10.952 -13.106 1.00 96.12 101 THR A C 1
ATOM 780 O O . THR A 1 101 ? 5.833 9.753 -13.096 1.00 96.12 101 THR A O 1
ATOM 783 N N . GLU A 1 102 ? 4.343 11.380 -13.508 1.00 95.38 102 GLU A N 1
ATOM 784 C CA . GLU A 1 102 ? 3.314 10.460 -14.012 1.00 95.38 102 GLU A CA 1
ATOM 785 C C . GLU A 1 102 ? 3.828 9.572 -15.149 1.00 95.38 102 GLU A C 1
ATOM 787 O O . GLU A 1 102 ? 3.455 8.407 -15.250 1.00 95.38 102 GLU A O 1
ATOM 792 N N . TYR A 1 103 ? 4.709 10.101 -16.003 1.00 96.94 103 TYR A N 1
ATOM 793 C CA . TYR A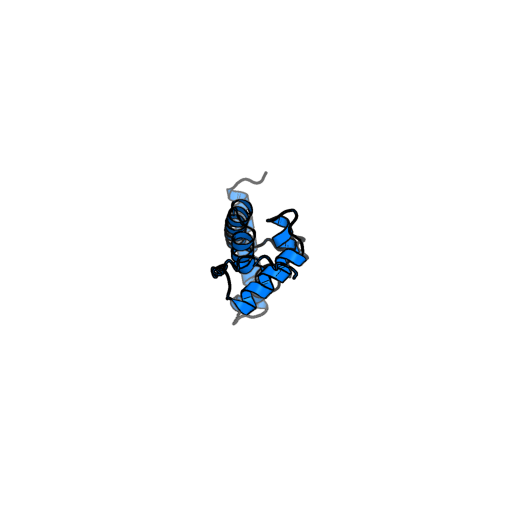 1 103 ? 5.327 9.333 -17.081 1.00 96.94 103 TYR A CA 1
ATOM 794 C C . TYR A 1 103 ? 6.104 8.119 -16.550 1.00 96.94 103 TYR A C 1
ATOM 796 O O . TYR A 1 103 ? 5.967 7.010 -17.074 1.00 96.94 103 TYR A O 1
ATOM 804 N N . ARG A 1 104 ? 6.885 8.300 -15.480 1.00 96.06 104 ARG A N 1
ATOM 805 C CA . ARG A 1 104 ? 7.634 7.211 -14.839 1.00 96.06 104 ARG A CA 1
ATOM 806 C C . ARG A 1 104 ? 6.697 6.158 -14.250 1.00 96.06 104 ARG A C 1
ATOM 808 O O . ARG A 1 104 ? 6.928 4.970 -14.457 1.00 96.06 104 ARG A O 1
ATOM 815 N N . VAL A 1 105 ? 5.608 6.592 -13.616 1.00 96.62 105 VAL A N 1
ATOM 816 C CA . VAL A 1 105 ? 4.565 5.705 -13.072 1.00 96.62 105 VAL A CA 1
ATOM 817 C C . VAL A 1 105 ? 3.859 4.927 -14.188 1.00 96.62 105 VAL A C 1
ATOM 819 O O . VAL A 1 105 ? 3.721 3.711 -14.098 1.00 96.62 105 VAL A O 1
ATOM 822 N N . LYS A 1 106 ? 3.492 5.582 -15.297 1.00 96.56 106 LYS A N 1
ATOM 823 C CA . LYS A 1 106 ? 2.905 4.920 -16.477 1.00 96.56 106 LYS A CA 1
ATOM 824 C C . LYS A 1 106 ? 3.852 3.882 -17.081 1.00 96.56 106 LYS A C 1
ATOM 826 O O . LYS A 1 106 ? 3.416 2.792 -17.439 1.00 96.56 106 LYS A O 1
ATOM 831 N N . THR A 1 107 ? 5.145 4.194 -17.150 1.00 96.06 107 THR A N 1
ATOM 832 C CA . THR A 1 107 ? 6.165 3.267 -17.663 1.00 96.06 107 THR A CA 1
ATOM 833 C C . THR A 1 107 ? 6.324 2.045 -16.749 1.00 96.06 107 THR A C 1
ATOM 835 O O . THR A 1 107 ? 6.487 0.929 -17.241 1.00 96.06 107 THR A O 1
ATOM 838 N N . ALA A 1 108 ? 6.251 2.227 -15.427 1.00 96.56 108 ALA A N 1
ATOM 839 C CA . ALA A 1 108 ? 6.236 1.122 -14.467 1.00 96.56 108 ALA A CA 1
ATOM 840 C C . ALA A 1 108 ? 4.963 0.273 -14.586 1.00 96.56 108 ALA A C 1
ATOM 842 O O . ALA A 1 108 ? 5.053 -0.948 -14.627 1.00 96.56 108 ALA A O 1
ATOM 843 N N . ARG A 1 109 ? 3.797 0.897 -14.778 1.00 95.94 109 ARG A N 1
ATOM 844 C CA . ARG A 1 109 ? 2.541 0.173 -15.023 1.00 95.94 109 ARG A CA 1
ATOM 845 C C . ARG A 1 109 ? 2.608 -0.667 -16.296 1.00 95.94 109 ARG A C 1
ATOM 847 O O . ARG A 1 109 ? 2.181 -1.816 -16.311 1.00 95.94 109 ARG A O 1
ATOM 854 N N . GLN A 1 110 ? 3.175 -0.117 -17.370 1.00 96.00 110 GLN A N 1
ATOM 855 C CA . GLN A 1 110 ? 3.402 -0.871 -18.602 1.00 96.00 110 GLN A CA 1
ATOM 856 C C . GLN A 1 110 ? 4.331 -2.068 -18.364 1.00 96.00 110 GLN A C 1
ATOM 858 O O . GLN A 1 110 ? 4.072 -3.153 -18.879 1.00 96.00 110 GLN A O 1
ATOM 863 N N . HIS A 1 111 ? 5.378 -1.886 -17.558 1.00 95.75 111 HIS A N 1
ATOM 864 C CA . HIS A 1 111 ? 6.265 -2.972 -17.159 1.00 95.75 111 HIS A CA 1
ATOM 865 C C . HIS A 1 111 ? 5.510 -4.075 -16.404 1.00 95.75 111 HIS A C 1
ATOM 867 O O . HIS A 1 111 ? 5.660 -5.240 -16.758 1.00 95.75 111 HIS A O 1
ATOM 873 N N . THR A 1 112 ? 4.644 -3.728 -15.447 1.00 95.44 112 THR A N 1
ATOM 874 C CA . THR A 1 112 ? 3.792 -4.696 -14.734 1.00 95.44 112 THR A CA 1
ATOM 875 C C . THR A 1 112 ? 2.943 -5.528 -15.692 1.00 95.44 112 THR A C 1
ATOM 877 O O . THR A 1 112 ? 2.901 -6.750 -15.570 1.00 95.44 112 THR A O 1
ATOM 880 N N . VAL A 1 113 ? 2.309 -4.886 -16.677 1.00 94.81 113 VAL A N 1
ATOM 881 C CA . VAL A 1 113 ? 1.462 -5.569 -17.670 1.00 94.81 113 VAL A CA 1
ATOM 882 C C . VAL A 1 113 ? 2.268 -6.530 -18.551 1.00 94.81 113 VAL A C 1
ATOM 884 O O . VAL A 1 113 ? 1.769 -7.590 -18.914 1.00 94.81 113 VAL A O 1
ATOM 887 N N . GLN A 1 114 ? 3.501 -6.171 -18.912 1.00 93.75 114 GLN A N 1
ATOM 888 C CA . GLN A 1 114 ? 4.319 -6.945 -19.853 1.00 93.75 114 GLN A CA 1
ATOM 889 C C . GLN A 1 114 ? 5.173 -8.027 -19.182 1.00 93.75 114 GLN A C 1
ATOM 891 O O . GLN A 1 114 ? 5.465 -9.052 -19.797 1.00 93.75 114 GLN A O 1
ATOM 896 N N . HIS A 1 115 ? 5.616 -7.781 -17.950 1.00 91.88 115 HIS A N 1
ATOM 897 C CA . HIS A 1 115 ? 6.681 -8.545 -17.305 1.00 91.88 115 HIS A CA 1
ATOM 898 C C . HIS A 1 115 ? 6.369 -8.953 -15.866 1.00 91.88 115 HIS A C 1
ATOM 900 O O . HIS A 1 115 ? 7.202 -9.631 -15.274 1.00 91.88 115 HIS A O 1
ATOM 906 N N . TRP A 1 116 ? 5.183 -8.632 -15.337 1.00 91.44 116 TRP A N 1
ATOM 907 C CA . TRP A 1 116 ? 4.816 -8.745 -13.920 1.00 91.44 116 TRP A CA 1
ATOM 908 C C . TRP A 1 116 ? 5.560 -7.755 -13.007 1.00 91.44 116 TRP A C 1
ATOM 910 O O . TRP A 1 116 ? 6.576 -7.153 -13.367 1.00 91.44 116 TRP A O 1
ATOM 920 N N . ARG A 1 117 ? 5.010 -7.557 -11.801 1.00 93.56 117 ARG A N 1
ATOM 921 C CA . ARG A 1 117 ? 5.564 -6.648 -10.787 1.00 93.56 117 ARG A CA 1
ATOM 922 C C . ARG A 1 117 ? 6.967 -7.097 -10.375 1.00 93.56 117 ARG A C 1
ATOM 924 O O . ARG A 1 117 ? 7.176 -8.268 -10.068 1.00 93.56 117 ARG A O 1
ATOM 931 N N . GLY A 1 118 ? 7.922 -6.168 -10.363 1.00 92.44 118 GLY A N 1
ATOM 932 C CA . GLY A 1 118 ? 9.282 -6.392 -9.854 1.00 92.44 118 GLY A CA 1
ATOM 933 C C . GLY A 1 118 ? 10.163 -7.345 -10.674 1.00 92.44 118 GLY A C 1
ATOM 934 O O . GLY A 1 118 ? 11.281 -7.636 -10.256 1.00 92.44 118 GLY A O 1
ATOM 935 N N . SER A 1 119 ? 9.698 -7.835 -11.826 1.00 92.56 119 SER A N 1
ATOM 936 C CA . SER A 1 119 ? 10.462 -8.778 -12.645 1.00 92.56 119 SER A CA 1
ATOM 937 C C . SER A 1 119 ? 11.676 -8.130 -13.304 1.00 92.56 119 SER A C 1
ATOM 939 O O . SER A 1 119 ? 11.590 -7.035 -13.859 1.00 92.56 119 SER A O 1
ATOM 941 N N . ALA A 1 120 ? 12.813 -8.824 -13.292 1.00 89.06 120 ALA A N 1
ATOM 942 C CA . ALA A 1 120 ? 13.994 -8.377 -14.012 1.00 89.06 120 ALA A CA 1
ATOM 943 C C . ALA A 1 120 ? 13.839 -8.623 -15.520 1.00 89.06 120 ALA A C 1
ATOM 945 O O . ALA A 1 120 ? 13.653 -9.755 -15.964 1.00 89.06 120 ALA A O 1
ATOM 946 N N . VAL A 1 121 ? 13.991 -7.569 -16.325 1.00 82.56 121 VAL A N 1
ATOM 947 C CA . VAL A 1 121 ? 14.013 -7.682 -17.790 1.00 82.56 121 VAL A CA 1
ATOM 948 C C . VAL A 1 121 ? 15.461 -7.739 -18.257 1.00 82.56 121 VAL A C 1
ATOM 950 O O . VAL A 1 121 ? 16.233 -6.804 -18.038 1.00 82.56 121 VAL A O 1
ATOM 953 N N . LEU A 1 122 ? 15.835 -8.837 -18.915 1.00 74.38 122 LEU A N 1
ATOM 954 C CA . LEU A 1 122 ? 17.138 -8.960 -19.559 1.00 74.38 122 LEU A CA 1
ATOM 955 C C . LEU A 1 122 ? 17.203 -7.980 -20.732 1.00 74.38 122 LEU A C 1
ATOM 957 O O . LEU A 1 122 ? 16.515 -8.142 -21.740 1.00 74.38 122 LEU A O 1
ATOM 961 N N . ILE A 1 123 ? 18.047 -6.959 -20.608 1.00 68.38 123 ILE A N 1
ATOM 962 C CA . ILE A 1 123 ? 18.314 -6.042 -21.711 1.00 68.38 123 ILE A CA 1
ATOM 963 C C . ILE A 1 123 ? 19.172 -6.798 -22.723 1.00 68.38 123 ILE A C 1
ATOM 965 O O . ILE A 1 123 ? 20.388 -6.923 -22.561 1.00 68.38 123 ILE A O 1
ATOM 969 N N . SER A 1 124 ? 18.538 -7.299 -23.782 1.00 64.00 124 SER A N 1
ATOM 970 C CA . SER A 1 124 ? 19.256 -7.701 -24.986 1.00 64.00 124 SER A CA 1
ATOM 971 C C . SER A 1 124 ? 19.925 -6.455 -25.556 1.00 64.00 124 SER A C 1
ATOM 973 O O . SER A 1 124 ? 19.272 -5.567 -26.109 1.00 64.00 124 SER A O 1
ATOM 975 N N . LYS A 1 125 ? 21.241 -6.336 -25.362 1.00 66.69 125 LYS A N 1
ATOM 976 C CA . LYS A 1 125 ? 22.021 -5.309 -26.046 1.00 66.69 125 LYS A CA 1
ATOM 977 C C . LYS A 1 125 ? 21.998 -5.676 -27.525 1.00 66.69 125 LYS A C 1
ATOM 979 O O . LYS A 1 125 ? 22.705 -6.590 -27.921 1.00 66.69 125 LYS A O 1
ATOM 984 N N . SER A 1 126 ? 21.194 -4.973 -28.318 1.00 67.88 126 SER A N 1
ATOM 985 C CA . SER A 1 126 ? 21.311 -4.967 -29.776 1.00 67.88 126 SER A CA 1
ATOM 986 C C . SER A 1 126 ? 22.329 -3.889 -30.143 1.00 67.88 126 SER A C 1
ATOM 988 O O . SER A 1 126 ? 21.977 -2.704 -30.112 1.00 67.88 126 SER A O 1
ATOM 990 N N . PRO A 1 127 ? 23.596 -4.231 -30.444 1.00 74.56 127 PRO A N 1
ATOM 991 C CA . PRO A 1 127 ? 24.568 -3.239 -30.877 1.00 74.56 127 PRO A CA 1
ATOM 992 C C . PRO A 1 127 ? 24.029 -2.560 -32.136 1.00 74.56 127 PRO A C 1
ATOM 994 O O . PRO A 1 127 ? 23.510 -3.226 -33.034 1.00 74.56 127 PRO A O 1
ATOM 997 N N . ARG A 1 128 ? 24.114 -1.229 -32.208 1.00 73.38 128 ARG A N 1
ATOM 998 C CA . ARG A 1 128 ? 23.750 -0.517 -33.437 1.00 73.38 128 ARG A CA 1
ATOM 999 C C . ARG A 1 128 ? 24.763 -0.917 -34.505 1.00 73.38 128 ARG A C 1
ATOM 1001 O O . ARG A 1 128 ? 25.947 -0.624 -34.366 1.00 73.38 128 ARG A O 1
ATOM 1008 N N . MET A 1 129 ? 24.297 -1.607 -35.539 1.00 81.44 129 MET A N 1
ATOM 1009 C CA . MET A 1 129 ? 25.116 -1.945 -36.695 1.00 81.44 129 MET A CA 1
ATOM 1010 C C . MET A 1 129 ? 25.415 -0.664 -37.473 1.00 81.44 129 MET A C 1
ATOM 1012 O O . MET A 1 129 ? 24.502 0.099 -37.799 1.00 81.44 129 MET A O 1
ATOM 1016 N N . ARG A 1 130 ? 26.698 -0.407 -37.735 1.00 80.38 130 ARG A N 1
ATOM 1017 C CA . ARG A 1 130 ? 27.115 0.687 -38.610 1.00 80.38 130 ARG A CA 1
ATOM 1018 C C . ARG A 1 130 ? 26.713 0.315 -40.039 1.00 80.38 130 ARG A C 1
ATOM 1020 O O . ARG A 1 130 ? 27.100 -0.742 -40.522 1.00 80.38 130 ARG A O 1
ATOM 1027 N N . VAL A 1 131 ? 25.903 1.158 -40.673 1.00 81.31 131 VAL A N 1
ATOM 1028 C CA . VAL A 1 131 ? 25.541 1.019 -42.087 1.00 81.31 131 VAL A CA 1
ATOM 1029 C C . VAL A 1 131 ? 26.541 1.850 -42.876 1.00 81.31 131 VAL A C 1
ATOM 1031 O O . VAL A 1 131 ? 26.540 3.076 -42.758 1.00 81.31 131 VAL A O 1
ATOM 1034 N N . ASP A 1 132 ? 27.421 1.191 -43.623 1.00 83.06 132 ASP A N 1
ATOM 1035 C CA . ASP A 1 132 ? 28.266 1.872 -44.599 1.00 83.06 132 ASP A CA 1
ATOM 1036 C C . ASP A 1 132 ? 27.446 2.070 -45.883 1.00 83.06 132 ASP A C 1
ATOM 1038 O O . ASP A 1 132 ? 26.829 1.134 -46.393 1.00 83.06 132 ASP A O 1
ATOM 1042 N N . TYR A 1 133 ? 27.379 3.312 -46.362 1.00 77.25 133 TYR A N 1
ATOM 1043 C CA . TYR A 1 133 ? 26.736 3.644 -47.633 1.00 77.25 133 TYR A CA 1
ATOM 1044 C C . TYR A 1 133 ? 27.729 3.391 -48.776 1.00 77.25 133 TYR A C 1
ATOM 1046 O O . TYR A 1 133 ? 28.904 3.739 -48.641 1.00 77.25 133 TYR A O 1
ATOM 1054 N N . ALA A 1 134 ? 27.248 2.760 -49.853 1.00 72.44 134 ALA A N 1
ATOM 1055 C CA . ALA A 1 134 ? 28.006 2.473 -51.074 1.00 72.44 134 ALA A CA 1
ATOM 1056 C C . ALA A 1 134 ? 28.155 3.707 -51.974 1.00 72.44 134 ALA A C 1
ATOM 1058 O O . ALA A 1 134 ? 27.214 4.536 -51.987 1.00 72.44 134 ALA A O 1
#

Foldseek 3Di:
DDDPVRVVVVVVVVVVVLQVVLCVVPVVPSPVVVVVCLVVCVVCVVVVNPNDDPPVVVVVLLVLLVQLVPDPDLQQNLLSLLQCLVVDDPVVNCVNNPPDDVVSSVSSVVCCVPANHNGRDPPPPPDPDDDDDD

Organism: Acropora cervicornis (NCBI:txid6130)

Mean predicted aligned error: 11.27 Å

Secondary structure (DSSP, 8-state):
---HHHHHHHHHHHHHHHHHHHHHH-TT-HHHHHHHHHHHTHHHHHTT---PPPHHHHHHHHHHHHHHHH-SSHHHHHHHHTTTTTTS-HHHHHHHSTT--HHHHHHHHHHHHHH-TTPPP-------------